Protein AF-A0A060BUM9-F1 (afdb_monomer_lite)

pLDDT: mean 92.57, std 5.12, range [77.75, 98.19]

Secondary structure (DSSP, 8-state):
--TTS-SS-SSHHHHHHTSPTT-SS-EEEEE-SEEEE--EEE-TT-BSEEEEES-TTTEEEEE---TTGGG--GGG--SEEE-SBS-EEES-EEEE-

Foldseek 3Di:
DECVPPDPDNAPVVVLVPDDFPDPDAAEAEYEFDEHAAAEEAAARDERYEYEYPAAVRAEQEYADDCPVVVNHDVRRASYHYNYYNYYYYRYYYDYD

Radius of gyration: 13.61 Å; chains: 1; bounding box: 35×28×30 Å

Structure (mmCIF, N/CA/C/O backbone):
data_AF-A0A060BUM9-F1
#
_entry.id   AF-A0A060BUM9-F1
#
loop_
_atom_site.group_PDB
_atom_site.id
_atom_site.type_symbol
_atom_site.label_atom_id
_atom_site.label_alt_id
_atom_site.label_comp_id
_atom_site.label_asym_id
_atom_site.label_entity_id
_atom_site.label_seq_id
_atom_site.pdbx_PDB_ins_code
_atom_site.Cartn_x
_atom_site.Cartn_y
_atom_site.Cartn_z
_atom_site.occupancy
_atom_site.B_iso_or_equiv
_atom_site.auth_seq_id
_atom_site.auth_comp_id
_atom_site.auth_asym_id
_atom_site.auth_atom_id
_atom_site.pdbx_PDB_model_num
ATOM 1 N N . MET A 1 1 ? -2.377 7.370 8.418 1.00 92.25 1 MET A N 1
ATOM 2 C CA . MET A 1 1 ? -0.929 7.605 8.2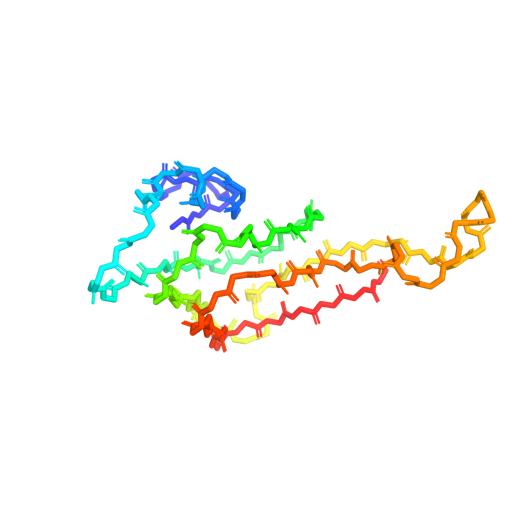26 1.00 92.25 1 MET A CA 1
ATOM 3 C C . MET A 1 1 ? -0.699 8.765 7.267 1.00 92.25 1 MET A C 1
ATOM 5 O O . MET A 1 1 ? -1.535 8.994 6.397 1.00 92.25 1 MET A O 1
ATOM 9 N N . ALA A 1 2 ? 0.396 9.504 7.445 1.00 90.69 2 ALA A N 1
ATOM 10 C CA . ALA A 1 2 ? 0.757 10.635 6.597 1.00 90.69 2 ALA A CA 1
ATOM 11 C C . ALA A 1 2 ? 2.273 10.865 6.592 1.00 90.69 2 ALA A C 1
ATOM 13 O O . ALA A 1 2 ? 2.901 10.952 7.651 1.00 90.69 2 ALA A O 1
ATOM 14 N N . ARG A 1 3 ? 2.862 11.020 5.402 1.00 87.38 3 ARG A N 1
ATOM 15 C CA . ARG A 1 3 ? 4.311 11.240 5.251 1.00 87.38 3 ARG A CA 1
ATOM 16 C C . ARG A 1 3 ? 4.801 12.547 5.890 1.00 87.38 3 ARG A C 1
ATOM 18 O O . ARG A 1 3 ? 5.938 12.618 6.347 1.00 87.38 3 ARG A O 1
ATOM 25 N N . ASP A 1 4 ? 3.950 13.568 5.930 1.00 87.19 4 ASP A N 1
ATOM 26 C CA . ASP A 1 4 ? 4.238 14.886 6.511 1.00 87.19 4 ASP A CA 1
ATOM 27 C C . ASP A 1 4 ? 4.228 14.900 8.054 1.00 87.19 4 ASP A C 1
ATOM 29 O O . ASP A 1 4 ? 4.518 15.925 8.668 1.00 87.19 4 ASP A O 1
ATOM 33 N N . GLY A 1 5 ? 3.917 13.764 8.690 1.00 88.31 5 GLY A N 1
ATOM 34 C CA . GLY A 1 5 ? 3.859 13.631 10.144 1.00 88.31 5 GLY A CA 1
ATOM 35 C C . GLY A 1 5 ? 2.557 14.123 10.776 1.00 88.31 5 GLY A C 1
ATOM 36 O O . GLY A 1 5 ? 2.474 14.172 11.998 1.00 88.31 5 GLY A O 1
ATOM 37 N N . THR A 1 6 ? 1.536 14.459 9.981 1.00 92.38 6 THR A N 1
ATOM 38 C CA . THR A 1 6 ? 0.208 14.858 10.488 1.00 92.38 6 THR A CA 1
ATOM 39 C C . THR A 1 6 ? -0.711 13.676 10.816 1.00 92.38 6 THR A C 1
ATOM 41 O O . THR A 1 6 ? -1.873 13.881 11.165 1.00 92.38 6 THR A O 1
ATOM 44 N N . GLY A 1 7 ? -0.230 12.440 10.661 1.00 90.69 7 GLY A N 1
ATOM 45 C CA . GLY A 1 7 ? -0.950 11.212 10.994 1.00 90.69 7 GLY A CA 1
ATOM 46 C C . GLY A 1 7 ? -0.175 10.347 11.986 1.00 90.69 7 GLY A C 1
ATOM 47 O O . GLY A 1 7 ? 0.973 10.642 12.303 1.00 90.69 7 GLY A O 1
ATOM 48 N N . ASP A 1 8 ? -0.794 9.249 12.423 1.00 93.38 8 ASP A N 1
ATOM 49 C CA . ASP A 1 8 ? -0.253 8.381 13.487 1.00 93.38 8 ASP A CA 1
ATOM 50 C C . ASP A 1 8 ? 1.049 7.659 13.102 1.00 93.38 8 ASP A C 1
ATOM 52 O O . ASP A 1 8 ? 1.869 7.339 13.956 1.00 93.38 8 ASP A O 1
ATOM 56 N N . TYR A 1 9 ? 1.243 7.432 11.800 1.00 94.69 9 TYR A N 1
ATOM 57 C CA . TYR A 1 9 ? 2.398 6.746 11.217 1.00 94.69 9 TYR A CA 1
ATOM 58 C C . TYR A 1 9 ? 2.889 7.493 9.981 1.00 94.69 9 TYR A C 1
ATOM 60 O O . TYR A 1 9 ? 2.089 8.158 9.305 1.00 94.69 9 TYR A O 1
ATOM 68 N N . ARG A 1 10 ? 4.178 7.346 9.655 1.00 93.12 10 ARG A N 1
ATOM 69 C CA . ARG A 1 10 ? 4.805 7.985 8.485 1.00 93.12 10 ARG A CA 1
ATOM 70 C C . ARG A 1 10 ? 4.950 7.038 7.299 1.00 93.12 10 ARG A C 1
ATOM 72 O O . ARG A 1 10 ? 4.996 7.514 6.167 1.00 93.12 10 ARG A O 1
ATOM 79 N N . THR A 1 11 ? 4.994 5.734 7.557 1.00 93.69 11 THR A N 1
ATOM 80 C CA . THR A 1 11 ? 5.175 4.678 6.546 1.00 93.69 11 THR A CA 1
ATOM 81 C C . THR A 1 11 ? 4.065 3.631 6.614 1.00 93.69 11 THR A C 1
ATOM 83 O O . THR A 1 11 ? 3.392 3.496 7.643 1.00 93.69 11 THR A O 1
ATOM 86 N N . LEU A 1 12 ? 3.863 2.887 5.520 1.00 93.31 12 LEU A N 1
ATOM 87 C CA . LEU A 1 12 ? 2.932 1.753 5.521 1.00 93.31 12 LEU A CA 1
ATOM 88 C C . LEU A 1 12 ? 3.464 0.617 6.397 1.00 93.31 12 LEU A C 1
ATOM 90 O O . LEU A 1 12 ? 2.676 -0.065 7.046 1.00 93.31 12 LEU A O 1
ATOM 94 N N . THR A 1 13 ? 4.784 0.443 6.451 1.00 93.25 13 THR A N 1
ATOM 95 C CA . THR A 1 13 ? 5.428 -0.561 7.310 1.00 93.25 13 THR A CA 1
ATOM 96 C C . THR A 1 13 ? 5.081 -0.352 8.788 1.00 93.25 13 THR A C 1
ATOM 98 O O . THR A 1 13 ? 4.558 -1.265 9.422 1.00 93.25 13 THR A O 1
ATOM 101 N N . GLU A 1 14 ? 5.258 0.865 9.316 1.00 93.25 14 GLU A N 1
ATOM 102 C CA . GLU A 1 14 ? 4.888 1.194 10.704 1.00 93.25 14 GLU A CA 1
ATOM 103 C C . GLU A 1 14 ? 3.385 1.005 10.958 1.00 93.25 14 GLU A C 1
ATOM 105 O O . GLU A 1 14 ? 2.981 0.498 12.004 1.00 93.25 14 GLU A O 1
ATOM 110 N N . ALA A 1 15 ? 2.545 1.390 9.989 1.00 92.94 15 ALA A N 1
ATOM 111 C CA . ALA A 1 15 ? 1.101 1.223 10.107 1.00 92.94 15 ALA A CA 1
ATOM 112 C C . ALA A 1 15 ? 0.702 -0.259 10.187 1.00 92.94 15 ALA A C 1
ATOM 114 O O . ALA A 1 15 ? -0.181 -0.600 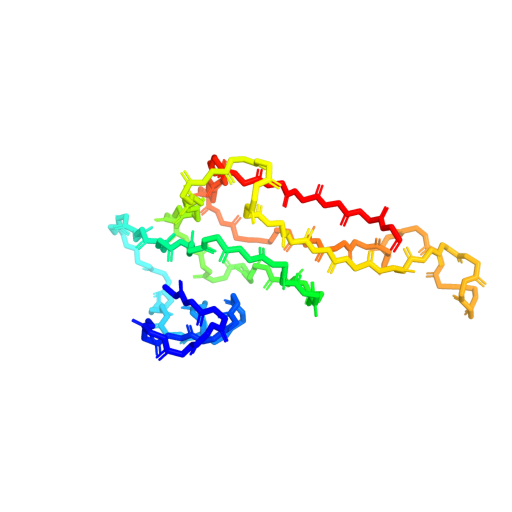10.969 1.00 92.94 15 ALA A O 1
ATOM 115 N N . MET A 1 16 ? 1.354 -1.141 9.420 1.00 92.88 16 MET A N 1
ATOM 116 C CA . MET A 1 16 ? 1.121 -2.589 9.477 1.00 92.88 16 MET A CA 1
ATOM 117 C C . MET A 1 16 ? 1.600 -3.205 10.792 1.00 92.88 16 MET A C 1
ATOM 119 O O . MET A 1 16 ? 0.895 -4.038 11.354 1.00 92.88 16 MET A O 1
ATOM 123 N N . GLU A 1 17 ? 2.757 -2.787 11.309 1.00 91.31 17 GLU A N 1
ATOM 124 C CA . GLU A 1 17 ? 3.276 -3.252 12.606 1.00 91.31 17 GLU A CA 1
ATOM 125 C C . GLU A 1 17 ? 2.382 -2.838 13.784 1.00 91.31 17 GLU A C 1
ATOM 127 O O . GLU A 1 17 ? 2.321 -3.535 14.797 1.00 91.31 17 GLU A O 1
ATOM 132 N N . GLY A 1 18 ? 1.648 -1.730 13.646 1.00 89.38 18 GLY A N 1
ATOM 133 C CA . GLY A 1 18 ? 0.647 -1.292 14.620 1.00 89.38 18 GLY A CA 1
ATOM 134 C C . GLY A 1 18 ? -0.629 -2.143 14.651 1.00 89.38 18 GLY A C 1
ATOM 135 O O . GLY A 1 18 ? -1.408 -2.041 15.603 1.00 89.38 18 GLY A O 1
ATOM 136 N N . ILE A 1 19 ? -0.868 -2.983 13.640 1.00 89.00 19 ILE A N 1
ATOM 137 C CA . ILE A 1 19 ? -2.065 -3.824 13.546 1.00 89.00 19 ILE A CA 1
ATOM 138 C C . ILE A 1 19 ? -1.822 -5.139 14.286 1.00 89.00 19 ILE A C 1
ATOM 140 O O . ILE A 1 19 ? -0.839 -5.840 14.061 1.00 89.00 19 ILE A O 1
ATOM 144 N N . ARG A 1 20 ? -2.753 -5.515 15.168 1.00 86.19 20 ARG A N 1
ATOM 145 C CA . ARG A 1 20 ? -2.693 -6.816 15.847 1.00 86.19 20 ARG A CA 1
ATOM 146 C C . ARG A 1 20 ? -2.885 -7.952 14.837 1.00 86.19 20 ARG A C 1
ATOM 148 O O . ARG A 1 20 ? -3.716 -7.863 13.941 1.00 86.19 20 ARG A O 1
ATOM 155 N N . ALA A 1 21 ? -2.146 -9.040 15.023 1.00 83.62 21 ALA A N 1
ATOM 156 C CA . ALA A 1 21 ? -2.246 -10.228 14.180 1.00 83.62 21 ALA A CA 1
ATOM 157 C C . ALA A 1 21 ? -3.579 -10.983 14.357 1.00 83.62 21 ALA A C 1
ATOM 159 O O . ALA A 1 21 ? -4.141 -10.987 15.456 1.00 83.62 21 ALA A O 1
ATOM 160 N N . PHE A 1 22 ? -4.025 -11.664 13.291 1.00 77.75 22 PHE A N 1
ATOM 161 C CA . PHE A 1 22 ? -5.174 -12.589 13.274 1.00 77.75 22 PHE A CA 1
ATOM 162 C C . PHE A 1 22 ? -6.488 -11.995 13.804 1.00 77.75 22 PHE A C 1
ATOM 164 O O . PHE A 1 22 ? -7.190 -12.621 14.600 1.00 77.75 22 PHE A O 1
ATOM 171 N N . MET A 1 23 ? -6.809 -10.765 13.401 1.00 80.88 23 MET A N 1
ATOM 172 C CA . MET A 1 23 ? -8.069 -10.140 13.798 1.00 80.88 23 MET A CA 1
ATOM 173 C C . MET A 1 23 ? -9.236 -10.599 12.929 1.00 80.88 23 MET A C 1
ATOM 175 O O . MET A 1 23 ? -9.147 -10.685 11.705 1.00 80.88 23 MET A O 1
ATOM 179 N N . ASP A 1 24 ? -10.357 -10.853 13.592 1.00 82.12 24 ASP A N 1
ATOM 180 C CA . ASP A 1 24 ? -11.628 -11.255 12.995 1.00 82.12 24 ASP A CA 1
ATOM 181 C C . ASP A 1 24 ? -12.450 -10.063 12.480 1.00 82.12 24 ASP A C 1
ATOM 183 O O . ASP A 1 24 ? -13.389 -10.241 11.705 1.00 82.12 24 ASP A O 1
ATOM 187 N N . TYR A 1 25 ? -12.086 -8.842 12.879 1.00 87.19 25 TYR A N 1
ATOM 188 C CA . TYR A 1 25 ? -12.706 -7.612 12.409 1.00 87.19 25 TYR A CA 1
ATOM 189 C C . TYR A 1 25 ? -11.836 -6.863 11.401 1.00 87.19 25 TYR A C 1
ATOM 191 O O . TYR A 1 25 ? -10.616 -6.998 11.333 1.00 87.19 25 TYR A O 1
ATOM 199 N N . LYS A 1 26 ? -12.513 -6.025 10.619 1.00 92.44 26 LYS A N 1
ATOM 200 C CA . LYS A 1 26 ? -11.925 -5.233 9.549 1.00 92.44 26 LYS A CA 1
ATOM 201 C C . LYS A 1 26 ? -11.145 -4.033 10.091 1.00 92.44 26 LYS A C 1
ATOM 203 O O . LYS A 1 26 ? -11.694 -3.243 10.860 1.00 92.44 26 LYS A O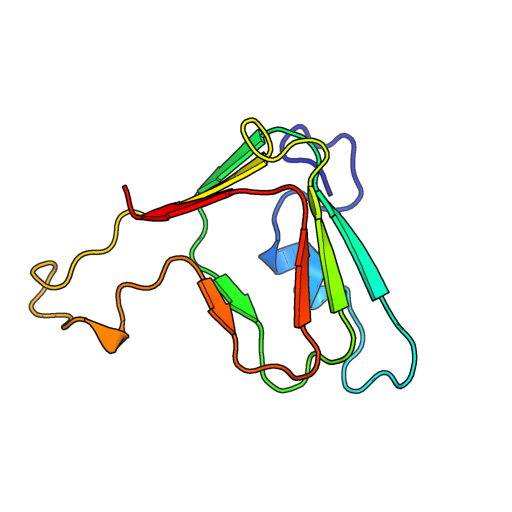 1
ATOM 208 N N . VAL A 1 27 ? -9.908 -3.853 9.632 1.00 93.94 27 VAL A N 1
ATOM 209 C CA . VAL A 1 27 ? -9.074 -2.679 9.932 1.00 93.94 27 VAL A CA 1
ATOM 210 C C . VAL A 1 27 ? -8.949 -1.809 8.696 1.00 93.94 27 VAL A C 1
ATOM 212 O O . VAL A 1 27 ? -8.654 -2.298 7.611 1.00 93.94 27 VAL A O 1
ATOM 215 N N . THR A 1 28 ? -9.122 -0.504 8.862 1.00 95.44 28 THR A N 1
ATOM 216 C CA . THR A 1 28 ? -8.929 0.462 7.780 1.00 95.44 28 THR A CA 1
ATOM 217 C C . THR A 1 28 ? -7.740 1.362 8.089 1.00 95.44 28 THR A C 1
ATOM 219 O O . THR A 1 28 ? -7.739 2.096 9.075 1.00 95.44 28 THR A O 1
ATOM 222 N N . VAL A 1 29 ? -6.742 1.330 7.213 1.00 95.88 29 VAL A N 1
ATOM 223 C CA . VAL A 1 29 ? -5.587 2.224 7.201 1.00 95.88 29 VAL A CA 1
ATOM 224 C C . VAL A 1 29 ? -5.847 3.324 6.178 1.00 95.88 29 VAL A C 1
ATOM 226 O O . VAL A 1 29 ? -5.841 3.087 4.971 1.00 95.88 29 VAL A O 1
ATOM 229 N N . LEU A 1 30 ? -6.071 4.545 6.664 1.00 97.31 30 LEU A N 1
ATOM 230 C CA . LEU A 1 30 ? -6.180 5.728 5.809 1.00 97.31 30 LEU A CA 1
ATOM 231 C C . LEU A 1 30 ? -4.783 6.246 5.463 1.00 97.31 30 LEU A C 1
ATOM 233 O O . LEU A 1 30 ? -3.978 6.511 6.363 1.00 97.31 30 LEU A O 1
ATOM 237 N N . VAL A 1 31 ? -4.504 6.407 4.174 1.00 97.38 31 VAL A N 1
ATOM 238 C CA . VAL A 1 31 ? -3.217 6.866 3.647 1.00 97.38 31 VAL A CA 1
ATOM 239 C C . VAL A 1 31 ? -3.410 8.250 3.042 1.00 97.38 31 VAL A C 1
ATOM 241 O O . VAL A 1 31 ? -4.126 8.403 2.056 1.00 97.38 31 VAL A O 1
ATOM 244 N N . LYS A 1 32 ? -2.787 9.268 3.642 1.00 97.56 32 LYS A N 1
ATOM 245 C CA . LYS A 1 32 ? -2.836 10.621 3.081 1.00 97.56 32 LYS A CA 1
ATOM 246 C C . LYS A 1 32 ? -2.052 10.722 1.780 1.00 97.56 32 LYS A C 1
ATOM 248 O O . LYS A 1 32 ? -1.092 9.973 1.574 1.00 97.56 32 LYS A O 1
ATOM 253 N N . ASN A 1 33 ? -2.405 11.712 0.970 1.00 97.44 33 ASN A N 1
ATOM 254 C CA . ASN A 1 33 ? -1.678 12.065 -0.239 1.00 97.44 33 ASN A CA 1
ATOM 255 C C . ASN A 1 33 ? -0.174 12.216 0.019 1.00 97.44 33 ASN A C 1
ATOM 257 O O . ASN A 1 33 ? 0.270 12.805 1.008 1.00 97.44 33 ASN A O 1
ATOM 261 N N . GLY A 1 34 ? 0.619 11.670 -0.894 1.00 96.31 34 GLY A N 1
ATOM 262 C CA . GLY A 1 34 ? 2.062 11.611 -0.776 1.00 96.31 34 GLY A CA 1
ATOM 263 C C . GLY A 1 34 ? 2.656 10.470 -1.591 1.00 96.31 34 GLY A C 1
ATOM 264 O O . GLY A 1 34 ? 1.984 9.505 -1.949 1.00 96.31 34 GLY A O 1
ATOM 265 N N . ILE A 1 35 ? 3.955 10.595 -1.855 1.00 96.62 35 ILE A N 1
ATOM 266 C CA . ILE A 1 35 ? 4.755 9.541 -2.480 1.00 96.62 35 ILE A CA 1
ATOM 267 C C . ILE A 1 35 ? 5.462 8.766 -1.370 1.00 96.62 35 ILE A C 1
ATOM 269 O O . ILE A 1 35 ? 6.266 9.340 -0.634 1.00 96.62 35 ILE A O 1
ATOM 273 N N . TYR A 1 36 ? 5.185 7.476 -1.264 1.00 96.00 36 TYR A N 1
ATOM 274 C CA . TYR A 1 36 ? 5.737 6.553 -0.281 1.00 96.00 36 TYR A CA 1
ATOM 275 C C . TYR A 1 36 ? 6.716 5.623 -0.998 1.00 96.00 36 TYR A C 1
ATOM 277 O O . TYR A 1 36 ? 6.313 4.651 -1.635 1.00 96.00 36 TYR A O 1
ATOM 285 N N . LYS A 1 37 ? 8.013 5.964 -0.951 1.00 95.69 37 LYS A N 1
ATOM 286 C CA . LYS A 1 37 ? 9.070 5.138 -1.546 1.00 95.69 37 LYS A CA 1
ATOM 287 C C . LYS A 1 37 ? 9.512 4.065 -0.554 1.00 95.69 37 LYS A C 1
ATOM 289 O O . LYS A 1 37 ? 10.453 4.278 0.208 1.00 95.69 37 LYS A O 1
ATOM 294 N N . GLU A 1 38 ? 8.798 2.946 -0.533 1.00 94.19 38 GLU A N 1
ATOM 295 C CA . GLU A 1 38 ? 9.048 1.823 0.371 1.00 94.19 38 GLU A CA 1
ATOM 296 C C . GLU A 1 38 ? 8.722 0.482 -0.298 1.00 94.19 38 GLU A C 1
ATOM 298 O O . GLU A 1 38 ? 7.796 0.376 -1.101 1.00 94.19 38 GLU A O 1
ATOM 303 N N . LYS A 1 39 ? 9.500 -0.551 0.043 1.00 94.12 39 LYS A N 1
ATOM 304 C CA . LYS A 1 39 ? 9.275 -1.919 -0.424 1.00 94.12 39 LYS A CA 1
ATOM 305 C C . LYS A 1 39 ? 8.477 -2.687 0.617 1.00 94.12 39 LYS A C 1
ATOM 307 O O . LYS A 1 39 ? 8.975 -2.953 1.708 1.00 94.12 39 LYS A O 1
ATOM 312 N N . LEU A 1 40 ? 7.256 -3.065 0.264 1.00 95.38 40 LEU A N 1
ATOM 313 C CA . LEU A 1 40 ? 6.278 -3.596 1.202 1.00 95.38 40 LEU A CA 1
ATOM 314 C C . LEU A 1 40 ? 6.117 -5.104 1.100 1.00 95.38 40 LEU A C 1
ATOM 316 O O . LEU A 1 40 ? 5.999 -5.676 0.014 1.00 95.38 40 LEU A O 1
ATOM 320 N N . VAL A 1 41 ? 6.017 -5.728 2.268 1.00 96.38 41 VAL A N 1
ATOM 321 C CA . VAL A 1 41 ? 5.497 -7.081 2.433 1.00 96.38 41 VAL A CA 1
ATOM 322 C C . VAL A 1 41 ? 4.329 -6.987 3.403 1.00 96.38 41 VAL A C 1
ATOM 324 O O . VAL A 1 41 ? 4.532 -6.650 4.564 1.00 96.38 41 VAL A O 1
ATOM 327 N N . VAL A 1 42 ? 3.115 -7.260 2.925 1.00 95.44 42 VAL A N 1
ATOM 328 C CA . VAL A 1 42 ? 1.940 -7.453 3.778 1.00 95.44 42 VAL A CA 1
ATOM 329 C C . VAL A 1 42 ? 2.021 -8.881 4.306 1.00 95.44 42 VAL A C 1
ATOM 331 O O . VAL A 1 42 ? 1.844 -9.812 3.517 1.00 95.44 42 VAL A O 1
ATOM 334 N N . PRO A 1 43 ? 2.346 -9.083 5.587 1.00 94.50 43 PRO A N 1
ATOM 335 C CA . PRO A 1 43 ? 2.697 -10.399 6.094 1.00 94.50 43 PRO A CA 1
ATOM 336 C C . PRO A 1 43 ? 1.470 -11.306 6.218 1.00 94.50 43 PRO A C 1
ATOM 338 O O . PRO A 1 43 ? 0.341 -10.838 6.347 1.00 94.50 43 PRO A O 1
ATOM 341 N N . SER A 1 44 ? 1.700 -12.618 6.231 1.00 94.00 44 SER A N 1
ATOM 342 C CA . SER A 1 44 ? 0.637 -13.634 6.247 1.00 94.00 44 SER A CA 1
ATOM 343 C C . SER A 1 44 ? -0.263 -13.626 7.483 1.00 94.00 44 SER A C 1
ATOM 345 O O . SER A 1 44 ? -1.375 -14.136 7.431 1.00 94.00 44 SER A O 1
ATOM 347 N N . TRP A 1 45 ? 0.201 -13.050 8.592 1.00 91.06 45 TRP A N 1
ATOM 348 C CA . TRP A 1 45 ? -0.576 -12.913 9.826 1.00 91.06 45 TRP A CA 1
ATOM 349 C C . TRP A 1 45 ? -1.541 -11.720 9.814 1.00 91.06 45 TRP A C 1
ATOM 351 O O . TRP A 1 45 ? -2.355 -11.578 10.732 1.00 91.06 45 TRP A O 1
ATOM 361 N N . LEU A 1 46 ? -1.424 -10.842 8.813 1.00 92.81 46 LEU A N 1
ATOM 362 C CA . LEU A 1 46 ? -2.309 -9.706 8.632 1.00 92.81 46 LEU A CA 1
ATOM 363 C C . LEU A 1 46 ? -3.551 -10.165 7.861 1.00 92.81 46 LEU A C 1
ATOM 365 O O . LEU A 1 46 ? -3.444 -10.677 6.745 1.00 92.81 46 LEU A O 1
ATOM 369 N N . GLU A 1 47 ? -4.729 -9.960 8.444 1.00 94.00 47 GLU A N 1
ATOM 370 C CA . GLU A 1 47 ? -6.002 -10.342 7.834 1.00 94.00 47 GLU A CA 1
ATOM 371 C C . GLU A 1 47 ? -7.023 -9.206 7.937 1.00 94.00 47 GLU A C 1
ATOM 373 O O . GLU A 1 47 ? -6.992 -8.422 8.886 1.00 94.00 47 GLU A O 1
ATOM 378 N N . ASN A 1 48 ? -7.937 -9.125 6.964 1.00 94.44 48 ASN A N 1
ATOM 379 C CA . ASN A 1 48 ? -9.067 -8.184 6.959 1.00 94.44 48 ASN A CA 1
ATOM 380 C C . ASN A 1 48 ? -8.659 -6.696 6.996 1.00 94.44 48 ASN A C 1
ATOM 382 O O . ASN A 1 48 ? -9.307 -5.884 7.661 1.00 94.44 48 ASN A O 1
ATOM 386 N N . VAL A 1 49 ? -7.600 -6.314 6.273 1.00 95.50 49 VAL A N 1
ATOM 387 C CA . VAL A 1 49 ? -7.084 -4.933 6.262 1.00 95.50 49 VAL A CA 1
ATOM 388 C C . VAL A 1 49 ? -7.364 -4.232 4.938 1.00 95.50 49 VAL A C 1
ATOM 390 O O . VAL A 1 49 ? -7.115 -4.770 3.860 1.00 95.50 49 VAL A O 1
ATOM 393 N N . GLU A 1 50 ? -7.832 -2.989 5.016 1.00 96.94 50 GLU A N 1
ATOM 394 C CA . GLU A 1 50 ? -7.951 -2.092 3.872 1.00 96.94 50 GLU A CA 1
ATOM 395 C C . GLU A 1 50 ? -6.968 -0.935 3.967 1.00 96.94 50 GLU A C 1
ATOM 397 O O . GLU A 1 50 ? -6.978 -0.190 4.942 1.00 96.94 50 GLU A O 1
ATOM 402 N N . PHE A 1 51 ? -6.194 -0.724 2.911 1.00 97.06 51 PHE A N 1
ATOM 403 C CA . PHE A 1 51 ? -5.404 0.481 2.699 1.00 97.06 51 PHE A CA 1
ATOM 404 C C . PHE A 1 51 ? -6.173 1.392 1.746 1.00 97.06 51 PHE A C 1
ATOM 406 O O . PHE A 1 51 ? -6.387 1.046 0.581 1.00 97.06 51 PHE A O 1
ATOM 413 N N . ILE A 1 52 ? -6.623 2.539 2.247 1.00 98.12 52 ILE A N 1
ATOM 414 C CA . ILE A 1 52 ? -7.440 3.487 1.486 1.00 98.12 52 ILE A CA 1
ATOM 415 C C . ILE A 1 52 ? -6.680 4.803 1.368 1.00 98.12 52 ILE A C 1
ATOM 417 O O . ILE A 1 52 ? -6.476 5.489 2.370 1.00 98.12 52 ILE A O 1
ATOM 421 N N . GLY A 1 53 ? -6.273 5.148 0.149 1.00 97.62 53 GLY A N 1
ATOM 422 C CA . GLY A 1 53 ? -5.696 6.450 -0.158 1.00 97.62 53 GLY A CA 1
ATOM 423 C C . GLY A 1 53 ? -6.744 7.559 -0.239 1.00 97.62 53 GLY A C 1
ATOM 424 O O . GLY A 1 53 ? -7.927 7.305 -0.486 1.00 97.62 53 GLY A O 1
ATOM 425 N N . GLU A 1 54 ? -6.308 8.799 -0.029 1.00 96.88 54 GLU A N 1
ATOM 426 C CA . GLU A 1 54 ? -7.145 9.989 -0.232 1.00 96.88 54 GLU A CA 1
ATOM 427 C C . GLU A 1 54 ? -7.487 10.188 -1.717 1.00 96.88 54 GLU A C 1
ATOM 429 O O . GLU A 1 54 ? -8.620 10.537 -2.050 1.00 96.88 54 GLU A O 1
ATOM 434 N N . ASP A 1 55 ? -6.531 9.909 -2.603 1.00 97.12 55 ASP A N 1
ATOM 435 C CA . ASP A 1 55 ? -6.666 10.041 -4.051 1.00 97.12 55 ASP A CA 1
ATOM 436 C C . ASP A 1 55 ? -5.748 9.057 -4.790 1.00 97.12 55 ASP A C 1
ATOM 438 O O . ASP A 1 55 ? -4.585 8.872 -4.425 1.00 97.12 55 ASP A O 1
ATOM 442 N N . ALA A 1 56 ? -6.258 8.455 -5.869 1.00 95.50 56 ALA A N 1
ATOM 443 C CA . ALA A 1 56 ? -5.534 7.424 -6.608 1.00 95.50 56 ALA A CA 1
ATOM 444 C C . ALA A 1 56 ? -4.263 7.946 -7.291 1.00 95.50 56 ALA A C 1
ATOM 446 O O . ALA A 1 56 ? -3.301 7.195 -7.413 1.00 95.50 56 ALA A O 1
ATOM 447 N N . VAL A 1 57 ? -4.242 9.205 -7.727 1.00 96.25 57 VAL A N 1
ATOM 448 C CA . VAL A 1 57 ? -3.107 9.815 -8.434 1.00 96.25 57 VAL A CA 1
ATOM 449 C C . VAL A 1 57 ? -2.085 10.377 -7.447 1.00 96.25 57 VAL A C 1
ATOM 451 O O . VAL A 1 57 ? -0.886 10.330 -7.704 1.00 96.25 57 VAL A O 1
ATOM 454 N N . GLN A 1 58 ? -2.545 10.917 -6.319 1.00 96.88 58 GLN A N 1
ATOM 455 C CA . GLN A 1 58 ? -1.688 11.609 -5.355 1.00 96.88 58 GLN A CA 1
ATOM 456 C C . GLN A 1 58 ? -1.198 10.718 -4.209 1.00 96.88 58 GLN A C 1
ATOM 458 O O . GLN A 1 58 ? -0.218 11.071 -3.552 1.00 96.88 58 GLN A O 1
ATOM 463 N N . THR A 1 59 ? -1.841 9.576 -3.958 1.00 97.75 59 THR A N 1
ATOM 464 C CA . THR A 1 59 ? -1.391 8.576 -2.981 1.00 97.75 59 THR A CA 1
ATOM 465 C C . THR A 1 59 ? -0.652 7.457 -3.709 1.00 97.75 59 THR A C 1
ATOM 467 O O . THR A 1 59 ? -1.271 6.537 -4.242 1.00 97.75 59 THR A O 1
ATOM 470 N N . VAL A 1 60 ? 0.679 7.539 -3.746 1.00 97.75 60 VAL A N 1
ATOM 471 C CA . VAL A 1 60 ? 1.522 6.655 -4.565 1.00 97.75 60 VAL A CA 1
ATOM 472 C C . VAL A 1 60 ? 2.471 5.855 -3.686 1.00 97.75 60 VAL A C 1
ATOM 474 O O . VAL A 1 60 ? 3.263 6.432 -2.946 1.00 97.75 60 VAL A O 1
ATOM 477 N N . ILE A 1 61 ? 2.437 4.532 -3.807 1.00 97.06 61 ILE A N 1
ATOM 478 C CA . ILE A 1 61 ? 3.427 3.614 -3.241 1.00 97.06 61 ILE A CA 1
ATOM 479 C C . ILE A 1 61 ? 4.360 3.198 -4.378 1.00 97.06 61 ILE A C 1
ATOM 481 O O . ILE A 1 61 ? 3.903 2.656 -5.386 1.00 97.06 61 ILE A O 1
ATOM 485 N N . THR A 1 62 ? 5.655 3.465 -4.230 1.00 97.44 62 THR A N 1
ATOM 486 C CA . THR A 1 62 ? 6.632 3.305 -5.315 1.00 97.44 62 THR A CA 1
ATOM 487 C C . THR A 1 62 ? 7.924 2.652 -4.833 1.00 97.44 62 THR A C 1
ATOM 489 O O . THR A 1 62 ? 8.333 2.795 -3.680 1.00 97.44 62 THR A O 1
ATOM 492 N N . TYR A 1 63 ? 8.575 1.923 -5.728 1.00 95.88 63 TYR A N 1
ATOM 493 C CA . TYR A 1 63 ? 9.921 1.380 -5.561 1.00 95.88 63 TYR A CA 1
ATOM 494 C C . TYR A 1 63 ? 10.546 1.181 -6.950 1.00 95.88 63 TYR A C 1
ATOM 496 O O . TYR A 1 63 ? 9.843 1.308 -7.945 1.00 95.88 63 TYR A O 1
ATOM 504 N N . ASP A 1 64 ? 11.841 0.885 -7.033 1.00 93.50 64 ASP A N 1
ATOM 505 C CA . ASP A 1 64 ? 12.621 0.935 -8.286 1.00 93.50 64 ASP A CA 1
ATOM 506 C C . ASP A 1 64 ? 13.433 -0.348 -8.568 1.00 93.50 64 ASP A C 1
ATOM 508 O O . ASP A 1 64 ? 14.410 -0.355 -9.328 1.00 93.50 64 ASP A O 1
ATOM 512 N N . ASP A 1 65 ? 13.034 -1.472 -7.961 1.00 89.56 65 ASP A N 1
ATOM 513 C CA . ASP A 1 65 ? 13.693 -2.758 -8.192 1.00 89.56 65 ASP A CA 1
ATOM 514 C C . ASP A 1 65 ? 13.351 -3.327 -9.573 1.00 89.56 65 ASP A C 1
ATOM 516 O O . ASP A 1 65 ? 12.188 -3.490 -9.933 1.00 89.56 65 ASP A O 1
ATOM 520 N N . HIS A 1 66 ? 14.367 -3.784 -10.303 1.00 85.75 66 HIS A N 1
ATOM 521 C CA . HIS A 1 66 ? 14.198 -4.500 -11.565 1.00 85.75 66 HIS A CA 1
ATOM 522 C C . HIS A 1 66 ? 15.116 -5.725 -11.641 1.00 85.75 66 HIS A C 1
ATOM 524 O O . HIS A 1 66 ? 16.142 -5.813 -10.968 1.00 85.75 66 HIS A O 1
ATOM 530 N N . ALA A 1 67 ? 14.753 -6.703 -12.477 1.00 83.06 67 ALA A N 1
ATOM 531 C CA . ALA A 1 67 ? 15.318 -8.059 -12.414 1.00 83.06 67 ALA A CA 1
ATOM 532 C C . ALA A 1 67 ? 16.838 -8.131 -12.664 1.00 83.06 67 ALA A C 1
ATOM 534 O O . ALA A 1 67 ? 17.492 -9.082 -12.225 1.00 83.06 67 ALA A O 1
ATOM 535 N N . ASN A 1 68 ? 17.390 -7.128 -13.354 1.00 83.31 68 ASN A N 1
ATOM 536 C CA . ASN A 1 68 ? 18.810 -7.046 -13.689 1.00 83.31 68 ASN A CA 1
ATOM 537 C C . ASN A 1 68 ? 19.673 -6.471 -12.559 1.00 83.31 68 ASN A C 1
ATOM 539 O O . ASN A 1 68 ? 20.891 -6.663 -12.598 1.00 83.31 68 ASN A O 1
ATOM 543 N N . ILE A 1 69 ? 19.083 -5.843 -11.533 1.00 82.88 69 ILE A N 1
ATOM 544 C CA . ILE A 1 69 ? 19.828 -5.447 -10.334 1.00 82.88 69 ILE A CA 1
ATOM 545 C C . ILE A 1 69 ? 20.390 -6.718 -9.704 1.00 82.88 69 ILE A C 1
ATOM 547 O O . ILE A 1 69 ? 19.639 -7.588 -9.276 1.00 82.88 69 ILE A O 1
ATOM 551 N N . ASN A 1 70 ? 21.716 -6.856 -9.666 1.00 80.31 70 ASN A N 1
ATOM 552 C CA . ASN A 1 70 ? 22.412 -7.953 -8.984 1.00 80.31 70 ASN A CA 1
ATOM 553 C C . ASN A 1 70 ? 21.903 -9.373 -9.325 1.00 80.31 70 ASN A C 1
ATOM 555 O O . ASN A 1 70 ? 21.931 -10.257 -8.470 1.00 80.31 70 ASN A O 1
ATOM 559 N N . LYS A 1 71 ? 21.427 -9.609 -10.561 1.00 81.94 71 LYS A N 1
ATOM 560 C CA . LYS A 1 71 ? 20.798 -10.883 -10.984 1.00 81.94 71 LYS A CA 1
ATOM 561 C C . LYS A 1 71 ? 19.663 -11.334 -10.044 1.00 81.94 71 LYS A C 1
ATOM 563 O O . LYS A 1 71 ? 19.487 -12.525 -9.791 1.00 81.94 71 LYS A O 1
ATOM 568 N N . MET A 1 72 ? 18.908 -10.375 -9.512 1.00 82.81 72 MET A N 1
ATOM 569 C CA . MET A 1 72 ? 17.880 -10.582 -8.492 1.00 82.81 72 MET A CA 1
ATOM 570 C C . MET A 1 72 ? 16.709 -11.454 -8.978 1.00 82.81 72 MET A C 1
ATOM 572 O O . MET A 1 72 ? 16.113 -12.170 -8.169 1.00 82.81 72 MET A O 1
ATOM 576 N N . GLY A 1 73 ? 16.406 -11.426 -10.281 1.00 84.38 73 GLY A N 1
ATOM 577 C CA . GLY A 1 73 ? 15.255 -12.121 -10.861 1.00 84.38 73 GLY A CA 1
ATOM 578 C C . GLY A 1 73 ? 13.919 -11.455 -10.505 1.00 84.38 73 GLY A C 1
ATOM 579 O O . GLY A 1 73 ? 13.832 -10.644 -9.590 1.00 84.38 73 GLY A O 1
ATOM 580 N N . THR A 1 74 ? 12.853 -11.790 -11.229 1.00 82.62 74 THR A N 1
ATOM 581 C CA . THR A 1 74 ? 11.571 -11.055 -11.203 1.00 82.62 74 THR A CA 1
ATOM 582 C C . THR A 1 74 ? 10.780 -11.209 -9.903 1.00 82.62 74 THR A C 1
ATOM 584 O O . THR A 1 74 ? 10.101 -10.288 -9.472 1.00 82.62 74 THR A O 1
ATOM 587 N N . PHE A 1 75 ? 10.874 -12.355 -9.223 1.00 83.88 75 PHE A N 1
ATOM 588 C CA . PHE A 1 75 ? 10.082 -12.611 -8.008 1.00 83.88 75 PHE A CA 1
ATOM 589 C C . PHE A 1 75 ? 10.417 -11.687 -6.833 1.00 83.88 75 PHE A C 1
ATOM 591 O O . PHE A 1 75 ? 9.658 -11.610 -5.869 1.00 83.88 75 PHE A O 1
ATOM 598 N N . ARG A 1 76 ? 11.565 -11.011 -6.886 1.00 86.44 76 ARG A N 1
ATOM 599 C CA . ARG A 1 76 ? 12.040 -10.119 -5.827 1.00 86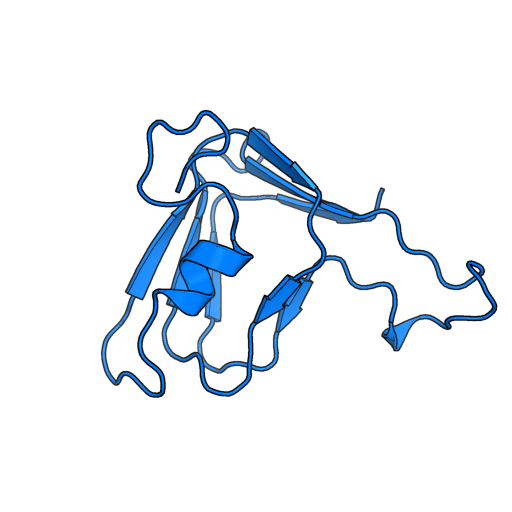.44 76 ARG A CA 1
ATOM 600 C C . ARG A 1 76 ? 11.892 -8.641 -6.189 1.00 86.44 76 ARG A C 1
ATOM 602 O O . ARG A 1 76 ? 12.222 -7.821 -5.346 1.00 86.44 76 ARG A O 1
ATOM 609 N N . THR A 1 77 ? 11.365 -8.297 -7.367 1.00 90.25 77 THR A N 1
ATOM 610 C CA . THR A 1 77 ? 11.255 -6.909 -7.861 1.00 90.25 77 THR A CA 1
ATOM 611 C C . THR A 1 77 ? 9.905 -6.264 -7.556 1.00 90.25 77 THR A C 1
ATOM 613 O O . THR A 1 77 ? 9.446 -5.381 -8.273 1.00 90.25 77 THR A O 1
ATOM 616 N N . TYR A 1 78 ? 9.196 -6.755 -6.546 1.00 93.38 78 TYR A N 1
ATOM 617 C CA . TYR A 1 78 ? 7.911 -6.189 -6.158 1.00 93.38 78 TYR A CA 1
ATOM 618 C C . TYR A 1 78 ? 8.106 -4.853 -5.434 1.00 93.38 78 TYR A C 1
ATOM 620 O O . TYR A 1 78 ? 9.008 -4.721 -4.607 1.00 93.38 78 TYR A O 1
ATOM 628 N N . THR A 1 79 ? 7.200 -3.908 -5.680 1.00 95.88 79 THR A N 1
ATOM 629 C CA . THR A 1 79 ? 6.965 -2.769 -4.778 1.00 95.88 79 THR A CA 1
ATOM 630 C C . THR A 1 79 ? 6.137 -3.221 -3.580 1.00 95.88 79 THR A C 1
ATOM 632 O O . THR A 1 79 ? 6.491 -2.948 -2.440 1.00 95.88 79 THR A O 1
ATOM 635 N N . VAL A 1 80 ? 5.070 -3.991 -3.830 1.00 96.81 80 VAL A N 1
ATOM 636 C CA . VAL A 1 80 ? 4.195 -4.561 -2.797 1.00 96.81 80 VAL A CA 1
ATOM 637 C C . VAL A 1 80 ? 4.046 -6.060 -3.021 1.00 96.81 80 VAL A C 1
ATOM 639 O O . VAL A 1 80 ? 3.656 -6.500 -4.102 1.00 96.81 80 VAL A O 1
ATOM 642 N N . LYS A 1 81 ? 4.335 -6.849 -1.987 1.00 96.56 81 LYS A N 1
ATOM 643 C CA . LYS A 1 81 ? 4.046 -8.283 -1.923 1.00 96.56 81 LYS A CA 1
ATOM 644 C C . LYS A 1 81 ? 2.970 -8.522 -0.876 1.00 96.56 81 LYS A C 1
ATOM 646 O O . LYS A 1 81 ? 3.145 -8.122 0.269 1.00 96.56 81 LYS A O 1
ATOM 651 N N . VAL A 1 82 ? 1.885 -9.190 -1.252 1.00 96.56 82 VAL A N 1
ATOM 652 C CA . VAL A 1 82 ? 0.800 -9.527 -0.326 1.00 96.56 82 VAL A CA 1
ATOM 653 C C . VAL A 1 82 ? 0.860 -11.010 0.010 1.00 96.56 82 VAL A C 1
ATOM 655 O O . VAL A 1 82 ? 0.733 -11.849 -0.876 1.00 96.56 82 VAL A O 1
ATOM 658 N N . GLU A 1 83 ? 1.080 -11.322 1.284 1.00 95.69 83 GLU A N 1
ATOM 659 C CA . GLU A 1 83 ? 1.045 -12.682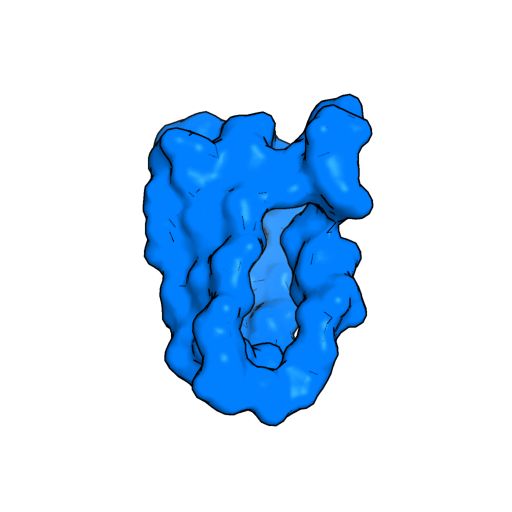 1.836 1.00 95.69 83 GLU A CA 1
ATOM 660 C C . GLU A 1 83 ? -0.157 -12.896 2.775 1.00 95.69 83 GLU A C 1
ATOM 662 O O . GLU A 1 83 ? -0.476 -14.040 3.086 1.00 95.69 83 GLU A O 1
ATOM 667 N N . GLY A 1 84 ? -0.802 -11.812 3.226 1.00 91.81 84 GLY A N 1
ATOM 668 C CA . GLY A 1 84 ? -1.985 -11.819 4.095 1.00 91.81 84 GLY A CA 1
ATOM 669 C C . GLY A 1 84 ? -3.308 -12.095 3.373 1.00 91.81 84 GLY A C 1
ATOM 670 O O . GLY A 1 84 ? -3.402 -12.013 2.145 1.00 91.81 84 GLY A O 1
ATOM 671 N N . ASN A 1 85 ? -4.353 -12.386 4.153 1.00 92.81 85 ASN A N 1
ATOM 672 C CA . ASN A 1 85 ? -5.686 -12.728 3.648 1.00 92.81 85 ASN A CA 1
ATOM 673 C C . ASN A 1 85 ? -6.658 -11.540 3.697 1.00 92.81 85 ASN A C 1
ATOM 675 O O . ASN A 1 85 ? -6.646 -10.735 4.625 1.00 92.81 85 ASN A O 1
ATOM 679 N N . ASN A 1 86 ? -7.564 -11.466 2.716 1.00 94.81 86 ASN A N 1
ATOM 680 C CA . ASN A 1 86 ? -8.615 -10.443 2.641 1.00 94.81 86 ASN A CA 1
ATOM 681 C C . ASN A 1 86 ? -8.077 -8.998 2.740 1.00 94.81 86 ASN A C 1
ATOM 683 O O . ASN A 1 86 ? -8.573 -8.172 3.508 1.00 94.81 86 ASN A O 1
ATOM 687 N N . ILE A 1 87 ? -7.023 -8.716 1.969 1.00 96.31 87 ILE A N 1
ATOM 688 C CA . ILE A 1 87 ? -6.377 -7.404 1.898 1.00 96.31 87 ILE A CA 1
ATOM 689 C C . ILE A 1 87 ? -6.961 -6.605 0.738 1.00 96.31 87 ILE A C 1
ATOM 691 O O . ILE A 1 87 ? -7.040 -7.101 -0.386 1.00 96.31 87 ILE A O 1
ATOM 695 N N . THR A 1 88 ? -7.330 -5.351 0.993 1.00 97.12 88 THR A N 1
ATOM 696 C CA . THR A 1 88 ? -7.861 -4.445 -0.034 1.00 97.12 88 THR A CA 1
ATOM 697 C C . THR A 1 88 ? -6.996 -3.199 -0.155 1.00 97.12 88 THR A C 1
ATOM 699 O O . THR A 1 88 ? -6.653 -2.578 0.846 1.00 97.12 88 THR A O 1
ATOM 702 N N . PHE A 1 89 ? -6.702 -2.791 -1.388 1.00 97.50 89 PHE A N 1
ATOM 703 C CA . PHE A 1 89 ? -6.129 -1.483 -1.702 1.00 97.50 89 PHE A CA 1
ATOM 704 C C . PHE A 1 89 ? -7.165 -0.675 -2.479 1.00 97.50 89 PHE A C 1
ATOM 706 O O . PHE A 1 89 ? -7.761 -1.180 -3.433 1.00 97.50 89 PHE A O 1
ATOM 713 N N . LYS A 1 90 ? -7.401 0.572 -2.073 1.00 98.06 90 LYS A N 1
ATOM 714 C CA . LYS A 1 90 ? -8.396 1.449 -2.695 1.00 98.06 90 LYS A CA 1
ATOM 715 C C . LYS A 1 90 ? -7.871 2.875 -2.791 1.00 98.06 90 LYS A C 1
ATOM 717 O O . LYS A 1 90 ? -7.202 3.341 -1.878 1.00 98.06 90 LYS A O 1
ATOM 722 N N . ASN A 1 91 ? -8.229 3.572 -3.871 1.00 97.94 91 ASN A N 1
ATOM 723 C CA . ASN A 1 91 ? -7.909 4.988 -4.087 1.00 97.94 91 ASN A CA 1
ATOM 724 C C . ASN A 1 91 ? -6.415 5.317 -3.907 1.00 97.94 91 ASN A C 1
ATOM 726 O O . ASN A 1 91 ? -6.070 6.350 -3.350 1.00 97.94 91 ASN A O 1
ATOM 730 N N . LEU A 1 92 ? -5.531 4.433 -4.364 1.00 97.81 92 LEU A N 1
ATOM 731 C CA . LEU A 1 92 ? -4.085 4.635 -4.340 1.00 97.81 92 LEU A CA 1
ATOM 732 C C . LEU A 1 92 ? -3.443 3.985 -5.565 1.00 97.81 92 LEU A C 1
ATOM 734 O O . LEU A 1 92 ? -4.033 3.088 -6.173 1.00 97.81 92 LEU A O 1
ATOM 738 N N . THR A 1 93 ? -2.234 4.422 -5.896 1.00 98.19 93 THR A N 1
ATOM 739 C CA . THR A 1 93 ? -1.399 3.845 -6.951 1.00 98.19 93 THR A CA 1
ATOM 740 C C . THR A 1 93 ? -0.286 3.009 -6.337 1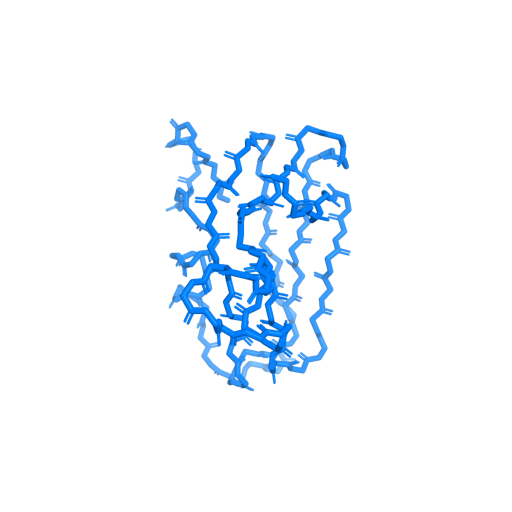.00 98.19 93 THR A C 1
ATOM 742 O O . THR A 1 93 ? 0.357 3.423 -5.374 1.00 98.19 93 THR A O 1
ATOM 745 N N . ILE A 1 94 ? -0.042 1.837 -6.922 1.00 97.38 94 ILE A N 1
ATOM 746 C CA . ILE A 1 94 ? 1.161 1.039 -6.687 1.00 97.38 94 ILE A CA 1
ATOM 747 C C . ILE A 1 94 ? 1.918 0.994 -8.007 1.00 97.38 94 ILE A C 1
ATOM 749 O O . ILE A 1 94 ? 1.384 0.518 -9.008 1.00 97.38 94 ILE A O 1
ATOM 753 N N . GLU A 1 95 ? 3.156 1.468 -8.003 1.00 96.50 95 GLU A N 1
ATOM 754 C CA . GLU A 1 95 ? 4.008 1.497 -9.188 1.00 96.50 95 GLU A CA 1
ATOM 755 C C . GLU A 1 95 ? 5.403 0.937 -8.896 1.00 96.50 95 GLU A C 1
ATOM 757 O O . GLU A 1 95 ? 5.837 0.835 -7.747 1.00 96.50 95 GLU A O 1
ATOM 762 N N . ASN A 1 96 ? 6.103 0.560 -9.961 1.00 92.94 96 ASN A N 1
ATOM 763 C CA . ASN A 1 96 ? 7.529 0.270 -9.942 1.00 92.94 96 ASN A CA 1
ATOM 764 C C . ASN A 1 96 ? 8.173 1.136 -11.035 1.00 92.94 96 ASN A C 1
ATOM 766 O O . ASN A 1 96 ? 7.793 0.988 -12.201 1.00 92.94 96 ASN A O 1
ATOM 770 N N . ASN A 1 97 ? 9.030 2.083 -10.643 1.00 85.81 97 ASN A N 1
ATOM 771 C CA . ASN A 1 97 ? 9.532 3.171 -11.491 1.00 85.81 97 ASN A CA 1
ATOM 772 C C . ASN A 1 97 ? 10.989 3.517 -11.172 1.00 85.81 97 ASN A C 1
ATOM 774 O O . ASN A 1 97 ? 11.255 3.891 -10.007 1.00 85.81 97 ASN A O 1
#

Sequence (97 aa):
MARDGTGDYRTLTEAMEGIRAFMDYKVTVLVKNGIYKEKLVVPSWLENVEFIGEDAVQTVITYDDHANINKMGTFRTYTVKVEGNNITFKNLTIENN